Protein AF-A0A972TJ91-F1 (afdb_monomer_lite)

pLDDT: mean 92.68, std 9.96, range [55.06, 98.5]

Sequence (67 aa):
MNKPNIKLKTILFERNMTQRQLAWETGIDEGLISKAVRYNMTTAEIRERIADFLDMNQEELFDPRDY

Structure (mmCIF, N/CA/C/O backbone):
data_AF-A0A972TJ91-F1
#
_entry.id   AF-A0A972TJ91-F1
#
loop_
_atom_site.group_PDB
_atom_site.id
_atom_site.type_symbol
_atom_site.label_atom_id
_atom_site.label_alt_id
_atom_site.label_comp_id
_atom_site.label_asym_id
_atom_site.label_entity_id
_atom_site.label_seq_id
_atom_site.pdbx_PDB_ins_code
_atom_site.Cartn_x
_atom_site.Cartn_y
_atom_site.Cartn_z
_atom_site.occupancy
_atom_site.B_iso_or_equiv
_atom_site.auth_seq_id
_atom_site.auth_comp_id
_atom_site.auth_asym_id
_atom_site.auth_atom_id
_atom_site.pdbx_PDB_model_num
ATOM 1 N N . MET A 1 1 ? 18.342 4.438 -5.847 1.00 58.47 1 MET A N 1
ATOM 2 C CA . MET A 1 1 ? 17.311 4.431 -4.786 1.00 58.47 1 MET A CA 1
ATOM 3 C C . MET A 1 1 ? 15.968 4.385 -5.477 1.00 58.47 1 MET A C 1
ATOM 5 O O . MET A 1 1 ? 15.709 5.282 -6.271 1.00 58.47 1 MET A O 1
ATOM 9 N N . ASN A 1 2 ? 15.156 3.363 -5.217 1.00 74.50 2 ASN A N 1
ATOM 10 C CA . ASN A 1 2 ? 13.793 3.352 -5.741 1.00 74.50 2 ASN A CA 1
ATOM 11 C C . ASN A 1 2 ? 12.974 4.434 -5.038 1.00 74.50 2 ASN A C 1
ATOM 13 O O . ASN A 1 2 ? 13.168 4.691 -3.845 1.00 74.50 2 ASN A O 1
ATOM 17 N N . LYS A 1 3 ? 12.097 5.094 -5.793 1.00 87.00 3 LYS A N 1
ATOM 18 C CA . LYS A 1 3 ? 11.227 6.143 -5.266 1.00 87.00 3 LYS A CA 1
ATOM 19 C C . LYS A 1 3 ? 10.032 5.512 -4.535 1.00 87.00 3 LYS A C 1
ATOM 21 O O . LYS A 1 3 ? 9.637 4.396 -4.868 1.00 87.00 3 LYS A O 1
ATOM 26 N N . PRO A 1 4 ? 9.445 6.201 -3.543 1.00 92.12 4 PRO A N 1
ATOM 27 C CA . PRO A 1 4 ? 8.201 5.755 -2.929 1.00 92.12 4 PRO A CA 1
ATOM 28 C C . PRO A 1 4 ? 7.057 5.697 -3.940 1.00 92.12 4 PRO A C 1
ATOM 30 O O . PRO A 1 4 ? 6.954 6.564 -4.808 1.00 92.12 4 PRO A O 1
ATOM 33 N N . ASN A 1 5 ? 6.145 4.741 -3.763 1.00 94.44 5 ASN A N 1
ATOM 34 C CA . ASN A 1 5 ? 4.888 4.724 -4.496 1.00 94.44 5 ASN A CA 1
ATOM 35 C C . ASN A 1 5 ? 3.932 5.747 -3.862 1.00 94.44 5 ASN A C 1
ATOM 37 O O . ASN A 1 5 ? 3.203 5.460 -2.908 1.00 94.44 5 ASN A O 1
ATOM 41 N N . ILE A 1 6 ? 3.986 6.980 -4.369 1.00 94.88 6 ILE A N 1
ATOM 42 C CA . ILE A 1 6 ? 3.176 8.094 -3.863 1.00 94.88 6 ILE A CA 1
ATOM 43 C C . ILE A 1 6 ? 1.684 7.814 -4.039 1.00 94.88 6 ILE A C 1
ATOM 45 O O . ILE A 1 6 ? 0.909 8.150 -3.152 1.00 94.88 6 ILE A O 1
ATOM 49 N N . LYS A 1 7 ? 1.282 7.153 -5.128 1.00 95.25 7 LYS A N 1
ATOM 50 C CA . LYS A 1 7 ? -0.129 6.890 -5.410 1.00 95.25 7 LYS A CA 1
ATOM 51 C C . LYS A 1 7 ? -0.739 5.913 -4.411 1.00 95.25 7 LYS A C 1
ATOM 53 O O . LYS A 1 7 ? -1.731 6.252 -3.773 1.00 95.25 7 LYS A O 1
ATOM 58 N N . LEU A 1 8 ? -0.092 4.768 -4.188 1.00 96.06 8 LEU A N 1
ATOM 59 C CA . LEU A 1 8 ? -0.497 3.810 -3.158 1.00 96.06 8 LEU A CA 1
ATOM 60 C C . LEU A 1 8 ? -0.545 4.472 -1.775 1.00 96.06 8 LEU A C 1
ATOM 62 O O . LEU A 1 8 ? -1.482 4.257 -1.011 1.00 96.06 8 LEU A O 1
ATOM 66 N N . LYS A 1 9 ? 0.433 5.332 -1.462 1.00 96.06 9 LYS A N 1
ATOM 67 C CA . LYS A 1 9 ? 0.442 6.083 -0.202 1.00 96.06 9 LYS A CA 1
ATOM 68 C C . LYS A 1 9 ? -0.757 7.033 -0.074 1.00 96.06 9 LYS A C 1
ATOM 70 O O . LYS A 1 9 ? -1.348 7.092 1.002 1.00 96.06 9 LYS A O 1
ATOM 75 N N . THR A 1 10 ? -1.109 7.758 -1.134 1.00 96.94 10 THR A N 1
ATOM 76 C CA . THR A 1 10 ? -2.265 8.667 -1.160 1.00 96.94 10 THR A CA 1
ATOM 77 C C . THR A 1 10 ? -3.571 7.906 -0.974 1.00 96.94 10 THR A C 1
ATOM 79 O O . THR A 1 10 ? -4.361 8.281 -0.118 1.00 96.94 10 THR A O 1
ATOM 82 N N . ILE A 1 11 ? -3.764 6.791 -1.681 1.00 97.06 11 ILE A N 1
ATOM 83 C CA . ILE A 1 11 ? -4.992 5.986 -1.585 1.00 97.06 11 ILE A CA 1
ATOM 84 C C . ILE A 1 11 ? -5.184 5.431 -0.171 1.00 97.06 11 ILE A C 1
ATOM 86 O O . ILE A 1 11 ? -6.282 5.497 0.378 1.00 97.06 11 ILE A O 1
ATOM 90 N N . LEU A 1 12 ? -4.116 4.923 0.454 1.00 97.44 12 LEU A N 1
ATOM 91 C CA . LEU A 1 12 ? -4.176 4.461 1.843 1.00 97.44 12 LEU A CA 1
ATOM 92 C C . LEU A 1 12 ? -4.569 5.590 2.801 1.00 97.44 12 LEU A C 1
ATOM 94 O O . LEU A 1 12 ? -5.376 5.379 3.703 1.00 97.44 12 LEU A O 1
ATOM 98 N N . PHE A 1 13 ? -4.041 6.796 2.586 1.00 97.69 13 PHE A N 1
ATOM 99 C CA . PHE A 1 13 ? -4.406 7.966 3.377 1.00 97.69 13 PHE A CA 1
ATOM 100 C C . PHE A 1 13 ? -5.875 8.372 3.173 1.00 97.69 13 PHE A C 1
ATOM 102 O O . PHE A 1 13 ? -6.594 8.545 4.153 1.00 97.69 13 PHE A O 1
ATOM 109 N N . GLU A 1 14 ? -6.343 8.457 1.926 1.00 97.81 14 GLU A N 1
ATOM 110 C CA . GLU A 1 14 ? -7.732 8.801 1.584 1.00 97.81 14 GLU A CA 1
ATOM 111 C C . GLU A 1 14 ? -8.741 7.792 2.145 1.00 97.81 14 GLU A C 1
ATOM 113 O O . GLU A 1 14 ? -9.834 8.172 2.561 1.00 97.81 14 GLU A O 1
ATOM 118 N N . ARG A 1 15 ? -8.361 6.511 2.224 1.00 97.06 15 ARG A N 1
ATOM 119 C CA . ARG A 1 15 ? -9.177 5.441 2.820 1.00 97.06 15 ARG A CA 1
ATOM 120 C C . ARG A 1 15 ? -8.996 5.293 4.333 1.00 97.06 15 ARG A C 1
ATOM 122 O O . ARG A 1 15 ? -9.538 4.353 4.909 1.00 97.06 15 ARG A O 1
ATOM 129 N N . ASN A 1 16 ? -8.241 6.187 4.977 1.00 97.88 16 ASN A N 1
ATOM 130 C CA . ASN A 1 16 ? -7.893 6.121 6.400 1.00 97.88 16 ASN A CA 1
ATOM 131 C C . ASN A 1 16 ? -7.382 4.727 6.823 1.00 97.88 16 ASN A C 1
ATOM 133 O O . ASN A 1 16 ? -7.787 4.166 7.843 1.00 97.88 16 ASN A O 1
ATOM 137 N N . MET A 1 17 ? -6.514 4.150 5.991 1.00 97.56 17 MET A N 1
ATOM 138 C CA . MET A 1 17 ? -6.054 2.773 6.094 1.00 97.56 17 MET A CA 1
ATOM 139 C C . MET A 1 17 ? -4.550 2.708 6.354 1.00 97.56 17 MET A C 1
ATOM 141 O O . MET A 1 17 ? -3.734 3.364 5.706 1.00 97.56 17 MET A O 1
ATOM 145 N N . THR A 1 18 ? -4.162 1.875 7.312 1.00 98.06 18 THR A N 1
ATOM 146 C CA . THR A 1 18 ? -2.759 1.617 7.648 1.00 98.06 18 THR A CA 1
ATOM 147 C C . THR A 1 18 ? -2.160 0.513 6.774 1.00 98.06 18 THR A C 1
ATOM 149 O O . THR A 1 18 ? -2.867 -0.342 6.245 1.00 98.06 18 THR A O 1
ATOM 152 N N . GLN A 1 19 ? -0.826 0.470 6.678 1.00 98.06 19 GLN A N 1
ATOM 153 C CA . GLN A 1 19 ? -0.120 -0.625 5.994 1.00 98.06 19 GLN A CA 1
ATOM 154 C C . GLN A 1 19 ? -0.401 -1.989 6.640 1.00 98.06 19 GLN A C 1
ATOM 156 O O . GLN A 1 19 ? -0.506 -2.981 5.929 1.00 98.06 19 GLN A O 1
ATOM 161 N N . ARG A 1 20 ? -0.590 -2.031 7.967 1.00 98.44 20 ARG A N 1
ATOM 162 C CA . ARG A 1 20 ? -0.987 -3.240 8.700 1.00 98.44 20 ARG A CA 1
ATOM 163 C C . ARG A 1 20 ? -2.378 -3.733 8.320 1.00 98.44 20 ARG A C 1
ATOM 165 O O . ARG A 1 20 ? -2.571 -4.931 8.170 1.00 98.44 20 ARG A O 1
ATOM 172 N N . GLN A 1 21 ? -3.343 -2.826 8.181 1.00 98.50 21 GLN A N 1
ATOM 173 C CA . GLN A 1 21 ? -4.686 -3.197 7.729 1.00 98.50 21 GLN A CA 1
ATOM 174 C C . GLN A 1 21 ? -4.637 -3.729 6.300 1.00 98.50 21 GLN A C 1
ATOM 176 O O . GLN A 1 21 ? -5.167 -4.802 6.048 1.00 98.50 21 GLN A O 1
ATOM 181 N N . LEU A 1 22 ? -3.917 -3.052 5.400 1.00 98.19 22 LEU A N 1
ATOM 182 C CA . LEU A 1 22 ? -3.724 -3.555 4.041 1.00 98.19 22 LEU A CA 1
ATOM 183 C C . LEU A 1 22 ? -3.082 -4.953 4.045 1.00 98.19 22 LEU A C 1
ATOM 185 O O . LEU A 1 22 ? -3.542 -5.837 3.332 1.00 98.19 22 LEU A O 1
ATOM 189 N N . ALA A 1 23 ? -2.052 -5.167 4.865 1.00 98.44 23 ALA A N 1
ATOM 190 C CA . ALA A 1 23 ? -1.394 -6.462 5.032 1.00 98.44 23 ALA A CA 1
ATOM 191 C C . ALA A 1 23 ? -2.369 -7.558 5.497 1.00 98.44 23 ALA A C 1
ATOM 193 O O . ALA A 1 23 ? -2.390 -8.646 4.926 1.00 98.44 23 ALA A O 1
ATOM 194 N N . TRP A 1 24 ? -3.212 -7.253 6.488 1.00 98.12 24 TRP A N 1
ATOM 195 C CA . TRP A 1 24 ? -4.224 -8.173 7.008 1.00 98.12 24 TRP A CA 1
ATOM 196 C C . TRP A 1 24 ? -5.260 -8.560 5.949 1.00 98.12 24 TRP A C 1
ATOM 198 O O . TRP A 1 24 ? -5.478 -9.745 5.714 1.00 98.12 24 TRP A O 1
ATOM 208 N N . GLU A 1 25 ? -5.851 -7.571 5.278 1.00 98.00 25 GLU A N 1
ATOM 209 C CA . GLU A 1 25 ? -6.915 -7.793 4.292 1.00 98.00 25 GLU A CA 1
ATOM 210 C C . GLU A 1 25 ? -6.406 -8.501 3.034 1.00 98.00 25 GLU A C 1
ATOM 212 O O . GLU A 1 25 ? -7.068 -9.377 2.481 1.00 98.00 25 GLU A O 1
ATOM 217 N N . THR A 1 26 ? -5.198 -8.154 2.588 1.00 97.38 26 THR A N 1
ATOM 218 C CA . THR A 1 26 ? -4.600 -8.787 1.407 1.00 97.38 26 THR A CA 1
ATOM 219 C C . THR A 1 26 ? -3.945 -10.119 1.724 1.00 97.38 26 THR A C 1
ATOM 221 O O . THR A 1 26 ? -3.667 -10.861 0.790 1.00 97.38 26 THR A O 1
ATOM 224 N N . GLY A 1 27 ? -3.658 -10.434 2.993 1.00 97.81 27 GLY A N 1
ATOM 225 C CA . GLY A 1 27 ? -2.853 -11.589 3.401 1.00 97.81 27 GLY A CA 1
ATOM 226 C C . GLY A 1 27 ? -1.383 -11.497 2.967 1.00 97.81 27 GLY A C 1
ATOM 227 O O . GLY A 1 27 ? -0.752 -12.528 2.722 1.00 97.81 27 GLY A O 1
ATOM 228 N N . ILE A 1 28 ? -0.856 -10.283 2.790 1.00 98.19 28 ILE A N 1
ATOM 229 C CA . ILE A 1 28 ? 0.543 -10.010 2.429 1.00 98.19 28 ILE A CA 1
ATOM 230 C C . ILE A 1 28 ? 1.304 -9.609 3.694 1.00 98.19 28 ILE A C 1
ATOM 232 O O . ILE A 1 28 ? 0.778 -8.895 4.540 1.00 98.19 28 ILE A O 1
ATOM 236 N N . ASP A 1 29 ? 2.565 -10.025 3.819 1.00 98.06 29 ASP A N 1
ATOM 237 C CA . ASP A 1 29 ? 3.428 -9.588 4.921 1.00 98.06 29 ASP A CA 1
ATOM 238 C C . ASP A 1 29 ? 3.540 -8.046 4.997 1.00 98.06 29 ASP A C 1
ATOM 240 O O . ASP A 1 29 ? 3.790 -7.373 3.992 1.00 98.06 29 ASP A O 1
ATOM 244 N N . GLU A 1 30 ? 3.404 -7.471 6.200 1.00 98.25 30 GLU A N 1
ATOM 245 C CA . GLU A 1 30 ? 3.443 -6.012 6.412 1.00 98.25 30 GLU A CA 1
ATOM 246 C C . GLU A 1 30 ? 4.781 -5.402 5.946 1.00 98.25 30 GLU A C 1
ATOM 248 O O . GLU A 1 30 ? 4.820 -4.279 5.435 1.00 98.25 30 GLU A O 1
ATOM 253 N N . GLY A 1 31 ? 5.885 -6.152 6.039 1.00 97.81 31 GLY A N 1
ATOM 254 C CA . GLY A 1 31 ? 7.190 -5.744 5.524 1.00 97.81 31 GLY A CA 1
ATOM 255 C C . GLY A 1 31 ? 7.227 -5.638 3.998 1.00 97.81 31 GLY 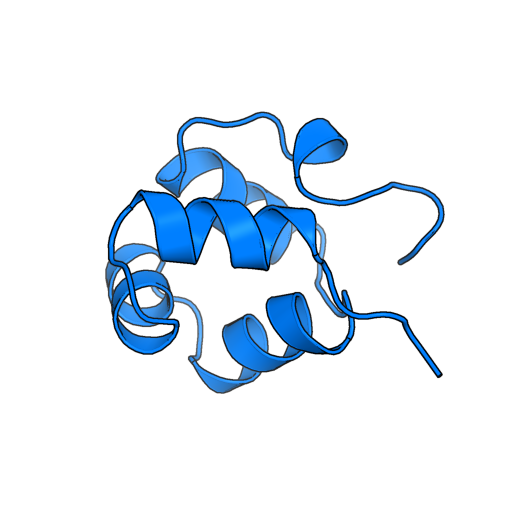A C 1
ATOM 256 O O . GLY A 1 31 ? 7.865 -4.726 3.462 1.00 97.81 31 GLY A O 1
ATOM 257 N N . LEU A 1 32 ? 6.515 -6.515 3.285 1.00 97.75 32 LEU A N 1
ATOM 258 C CA . LEU A 1 32 ? 6.357 -6.439 1.829 1.00 97.75 32 LEU A CA 1
ATOM 259 C C . LEU A 1 32 ? 5.455 -5.269 1.416 1.00 97.75 32 LEU A C 1
ATOM 261 O O . LEU A 1 32 ? 5.813 -4.539 0.491 1.00 97.75 32 LEU A O 1
ATOM 265 N N . ILE A 1 33 ? 4.364 -5.005 2.144 1.00 98.06 33 ILE A N 1
ATOM 266 C CA . ILE A 1 33 ? 3.546 -3.795 1.943 1.00 98.06 33 ILE A CA 1
ATOM 267 C C . ILE A 1 33 ? 4.380 -2.527 2.165 1.00 98.06 33 ILE A C 1
ATOM 269 O O . ILE A 1 33 ? 4.347 -1.595 1.359 1.00 98.06 33 ILE A O 1
ATOM 273 N N . SER A 1 34 ? 5.184 -2.489 3.226 1.00 97.38 34 SER A N 1
ATOM 274 C CA . SER A 1 34 ? 6.077 -1.362 3.505 1.00 97.38 34 SER A CA 1
ATOM 275 C C . SER A 1 34 ? 7.079 -1.138 2.369 1.00 97.38 34 SER A C 1
ATOM 277 O O . SER A 1 34 ? 7.292 0.004 1.952 1.00 97.38 34 SER A O 1
ATOM 279 N N . LYS A 1 35 ? 7.642 -2.214 1.802 1.00 96.19 35 LYS A N 1
ATOM 280 C CA . LYS A 1 35 ? 8.520 -2.148 0.624 1.00 96.19 35 LYS A CA 1
ATOM 281 C C . LYS A 1 35 ? 7.797 -1.639 -0.624 1.00 96.19 35 LYS A C 1
ATOM 283 O O . LYS A 1 35 ? 8.355 -0.790 -1.325 1.00 96.19 35 LYS A O 1
ATOM 288 N N . ALA A 1 36 ? 6.560 -2.075 -0.852 1.00 95.31 36 ALA A N 1
ATOM 289 C CA . ALA A 1 36 ? 5.711 -1.582 -1.931 1.00 95.31 36 ALA A CA 1
ATOM 290 C C . ALA A 1 36 ? 5.480 -0.067 -1.817 1.00 95.31 36 ALA A C 1
ATOM 292 O O . ALA A 1 36 ? 5.688 0.678 -2.770 1.00 95.31 36 ALA A O 1
ATOM 293 N N . VAL A 1 37 ? 5.131 0.417 -0.623 1.00 95.38 37 VAL A N 1
ATOM 294 C CA . VAL A 1 37 ? 4.827 1.837 -0.394 1.00 95.38 37 VAL A CA 1
ATOM 295 C C . VAL A 1 37 ? 6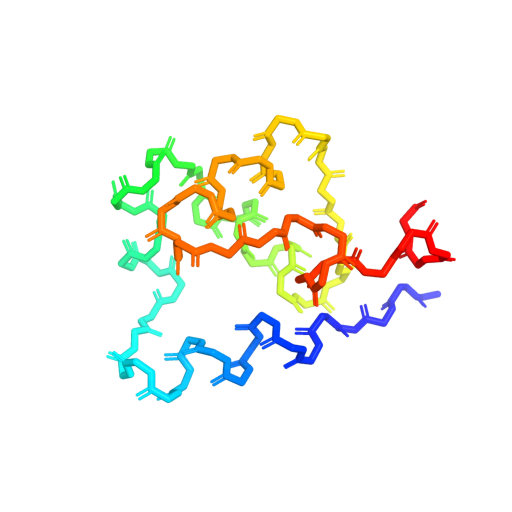.086 2.707 -0.420 1.00 95.38 37 VAL A C 1
ATOM 297 O O . VAL A 1 37 ? 6.098 3.773 -1.035 1.00 95.38 37 VAL A O 1
ATOM 300 N N . ARG A 1 38 ? 7.159 2.297 0.267 1.00 94.06 38 ARG A N 1
ATOM 301 C CA . ARG A 1 38 ? 8.353 3.140 0.472 1.00 94.06 38 ARG A CA 1
ATOM 302 C C . ARG A 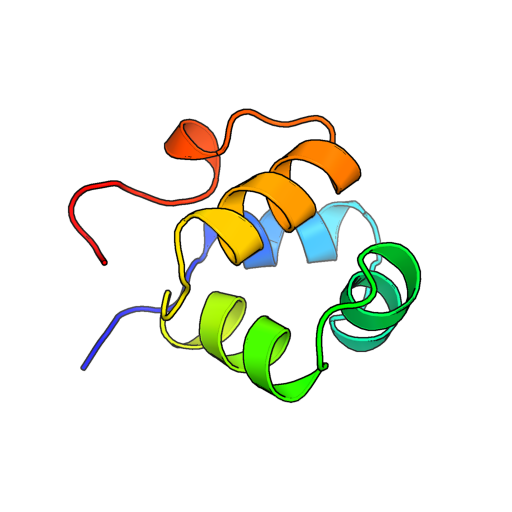1 38 ? 9.352 3.081 -0.674 1.00 94.06 38 ARG A C 1
ATOM 304 O O . ARG A 1 38 ? 10.084 4.049 -0.859 1.00 94.06 38 ARG A O 1
ATOM 311 N N . TYR A 1 39 ? 9.394 1.972 -1.405 1.00 92.06 39 TYR A N 1
ATOM 312 C CA . TYR A 1 39 ? 10.440 1.700 -2.393 1.00 92.06 39 TYR A CA 1
ATOM 313 C C . TYR A 1 39 ? 9.898 1.164 -3.720 1.00 92.06 39 TYR A C 1
ATOM 315 O O . TYR A 1 39 ? 10.690 0.676 -4.522 1.00 92.06 39 TYR A O 1
ATOM 323 N N . ASN A 1 40 ? 8.575 1.171 -3.924 1.00 91.31 40 ASN A N 1
ATOM 324 C CA . ASN A 1 40 ? 7.910 0.587 -5.095 1.00 91.31 40 ASN A CA 1
ATOM 325 C C . ASN A 1 40 ? 8.337 -0.866 -5.399 1.00 91.31 40 ASN A C 1
ATOM 327 O O . ASN A 1 40 ? 8.218 -1.352 -6.518 1.00 91.31 40 ASN A O 1
ATOM 331 N N . MET A 1 41 ? 8.862 -1.573 -4.395 1.00 91.56 41 MET A N 1
ATOM 332 C CA . MET A 1 41 ? 9.497 -2.876 -4.562 1.00 91.56 41 MET A CA 1
ATOM 333 C C . MET A 1 41 ? 8.453 -3.962 -4.338 1.00 91.56 41 MET A C 1
ATOM 335 O O . MET A 1 41 ? 8.029 -4.192 -3.204 1.00 91.56 41 MET A O 1
ATOM 339 N N . THR A 1 42 ? 8.022 -4.593 -5.427 1.00 92.00 42 THR A N 1
ATOM 340 C CA . THR A 1 42 ? 6.901 -5.543 -5.458 1.00 92.00 42 THR A CA 1
ATOM 341 C C . THR A 1 42 ? 7.121 -6.629 -6.507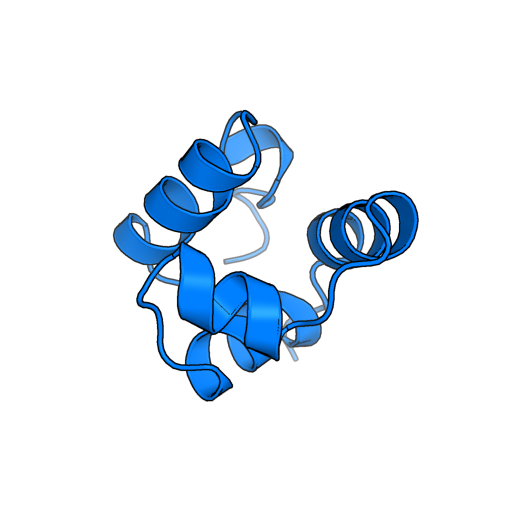 1.00 92.00 42 THR A C 1
ATOM 343 O O . THR A 1 42 ? 7.912 -6.460 -7.432 1.00 92.00 42 THR A O 1
AT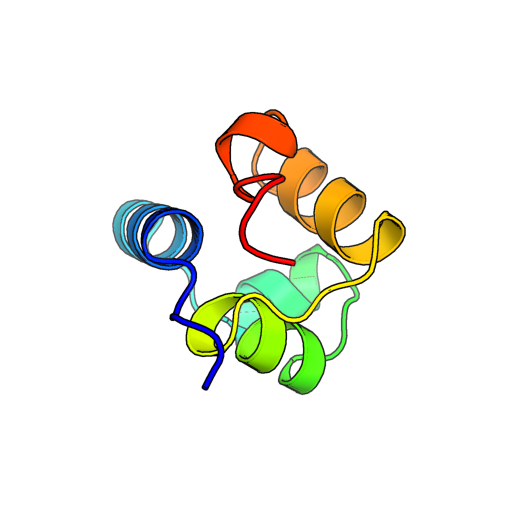OM 346 N N . THR A 1 43 ? 6.404 -7.743 -6.376 1.00 94.00 43 THR A N 1
ATOM 347 C CA . THR A 1 43 ? 6.206 -8.715 -7.462 1.00 94.00 43 THR A CA 1
ATOM 348 C C . THR A 1 43 ? 4.884 -8.428 -8.175 1.00 94.00 43 THR A C 1
ATOM 350 O O . THR A 1 43 ? 4.025 -7.742 -7.621 1.00 94.00 43 THR A O 1
ATOM 353 N N . ALA A 1 44 ? 4.691 -8.978 -9.378 1.00 93.50 44 ALA A N 1
ATOM 354 C CA . ALA A 1 44 ? 3.415 -8.867 -10.092 1.00 93.50 44 ALA A CA 1
ATOM 355 C C . ALA A 1 44 ? 2.232 -9.398 -9.258 1.00 93.50 44 ALA A C 1
ATOM 357 O O . ALA A 1 44 ? 1.225 -8.714 -9.140 1.00 93.50 44 ALA A O 1
ATOM 358 N N . GLU A 1 45 ? 2.405 -10.541 -8.587 1.00 95.44 45 GLU A N 1
ATOM 359 C CA . GLU A 1 45 ? 1.392 -11.129 -7.696 1.00 95.44 45 GLU A CA 1
ATOM 360 C C . GLU A 1 45 ? 1.004 -10.189 -6.538 1.00 95.44 45 GLU A C 1
ATOM 362 O O . GLU A 1 45 ? -0.172 -10.017 -6.226 1.00 95.44 45 GLU A O 1
ATOM 367 N N . ILE A 1 46 ? 1.988 -9.543 -5.899 1.00 96.56 46 ILE A N 1
ATOM 368 C CA . ILE A 1 46 ? 1.731 -8.581 -4.815 1.00 96.56 46 ILE A CA 1
ATOM 369 C C . ILE A 1 46 ? 0.977 -7.362 -5.347 1.00 96.56 46 ILE A C 1
ATOM 371 O O . ILE A 1 46 ? 0.075 -6.865 -4.674 1.00 96.56 46 ILE A O 1
ATOM 375 N N . ARG A 1 47 ? 1.337 -6.874 -6.540 1.00 96.19 47 ARG A N 1
ATOM 376 C CA . ARG A 1 47 ? 0.646 -5.737 -7.158 1.00 96.19 47 ARG A CA 1
ATOM 377 C C . ARG A 1 47 ? -0.805 -6.061 -7.461 1.00 96.19 47 ARG A C 1
ATOM 379 O O . ARG A 1 47 ? -1.658 -5.260 -7.104 1.00 96.19 47 ARG A O 1
ATOM 386 N N . GLU A 1 48 ? -1.058 -7.214 -8.069 1.00 96.50 48 GLU A N 1
ATOM 387 C CA . GLU A 1 48 ? -2.400 -7.698 -8.394 1.00 96.50 48 GLU A CA 1
ATOM 388 C C . GLU A 1 48 ? -3.258 -7.798 -7.131 1.00 96.50 48 GLU A C 1
ATOM 390 O O . GLU A 1 48 ? -4.266 -7.115 -7.032 1.00 96.50 48 GLU A O 1
ATOM 395 N N . ARG A 1 49 ? -2.784 -8.487 -6.085 1.00 97.88 49 ARG A N 1
ATOM 396 C CA . ARG A 1 49 ? -3.530 -8.620 -4.819 1.00 97.88 49 ARG A CA 1
ATOM 397 C C . ARG A 1 49 ? -3.838 -7.284 -4.139 1.00 97.88 49 ARG A C 1
ATOM 399 O O . ARG A 1 49 ? -4.919 -7.113 -3.581 1.00 97.88 49 ARG A O 1
ATOM 406 N N . ILE A 1 50 ? -2.891 -6.341 -4.144 1.00 97.75 50 ILE A N 1
ATOM 407 C CA . ILE A 1 50 ? -3.125 -4.998 -3.590 1.00 97.75 50 ILE A CA 1
ATOM 408 C C . ILE A 1 50 ? -4.132 -4.234 -4.458 1.00 97.75 50 ILE A C 1
ATOM 410 O O . ILE A 1 50 ? -5.006 -3.562 -3.916 1.00 97.75 50 ILE A O 1
ATOM 414 N N . ALA A 1 51 ? -4.003 -4.311 -5.782 1.00 97.31 51 ALA A N 1
ATOM 415 C CA . ALA A 1 51 ? -4.870 -3.616 -6.724 1.00 97.31 51 ALA A CA 1
ATOM 416 C C . ALA A 1 51 ? -6.310 -4.152 -6.671 1.00 97.31 51 ALA A C 1
ATOM 418 O O . ALA A 1 51 ? -7.234 -3.352 -6.552 1.00 97.31 51 ALA A O 1
ATOM 419 N N . ASP A 1 52 ? -6.483 -5.473 -6.619 1.00 97.81 52 ASP A N 1
ATOM 420 C CA . ASP A 1 52 ? -7.773 -6.149 -6.459 1.00 97.81 52 ASP A CA 1
ATOM 421 C C . ASP A 1 52 ? -8.468 -5.724 -5.165 1.00 97.81 52 ASP A C 1
ATOM 423 O O . ASP A 1 52 ? -9.628 -5.321 -5.176 1.00 97.81 52 ASP A O 1
ATOM 427 N N . PHE A 1 53 ? -7.748 -5.750 -4.037 1.00 98.00 53 PHE A N 1
ATOM 428 C CA . PHE A 1 53 ? -8.306 -5.308 -2.759 1.00 98.00 53 PHE A CA 1
ATOM 429 C C . PHE A 1 53 ? -8.696 -3.823 -2.779 1.00 98.00 53 PHE A C 1
ATOM 431 O O . PHE A 1 53 ? -9.686 -3.415 -2.166 1.00 98.00 53 PHE A O 1
ATOM 438 N N . LEU A 1 54 ? -7.916 -2.993 -3.472 1.00 96.56 54 LEU A N 1
ATOM 439 C CA . LEU A 1 54 ? -8.216 -1.576 -3.604 1.00 96.56 54 LEU A CA 1
ATOM 440 C C . LEU A 1 54 ? -9.265 -1.283 -4.686 1.00 96.56 54 LEU A C 1
ATOM 442 O O . LEU A 1 54 ? -9.681 -0.129 -4.765 1.00 96.56 54 LEU A O 1
ATOM 446 N N . ASP A 1 55 ? -9.743 -2.277 -5.436 1.00 96.94 55 ASP A N 1
ATOM 447 C CA . ASP A 1 55 ? -10.641 -2.111 -6.588 1.00 96.94 55 ASP A CA 1
ATOM 448 C C . ASP A 1 55 ? -10.066 -1.115 -7.613 1.00 96.94 55 ASP A C 1
ATOM 450 O O . ASP A 1 55 ? -10.666 -0.098 -7.965 1.00 96.94 55 ASP A O 1
ATOM 454 N N . MET A 1 56 ? -8.812 -1.348 -8.009 1.00 95.62 56 MET A N 1
ATOM 455 C CA . MET A 1 56 ? -8.058 -0.494 -8.928 1.00 95.62 56 MET A CA 1
ATOM 456 C C . MET A 1 56 ? -7.285 -1.320 -9.949 1.00 95.62 56 MET A C 1
ATOM 458 O O . MET A 1 56 ? -6.930 -2.468 -9.706 1.00 95.62 56 MET A O 1
ATOM 462 N N . ASN A 1 57 ? -6.937 -0.707 -11.080 1.00 93.75 57 ASN A N 1
ATOM 463 C CA . ASN A 1 57 ? -6.014 -1.325 -12.025 1.00 93.75 57 ASN A CA 1
ATOM 464 C C . ASN A 1 57 ? -4.569 -1.240 -11.492 1.00 93.75 57 ASN A C 1
ATOM 466 O O . ASN A 1 57 ? -4.105 -0.172 -11.080 1.00 93.75 57 ASN A O 1
ATOM 470 N N . GLN A 1 58 ? -3.826 -2.353 -11.534 1.00 93.44 58 GLN A N 1
ATOM 471 C CA . GLN A 1 58 ? -2.437 -2.389 -11.069 1.00 93.44 58 GLN A CA 1
ATOM 472 C C . GLN A 1 58 ? -1.519 -1.407 -11.814 1.00 93.44 58 GLN A C 1
ATOM 474 O O . GLN A 1 58 ? -0.611 -0.859 -11.196 1.00 93.44 58 GLN A O 1
ATOM 479 N N . GLU A 1 59 ? -1.755 -1.139 -13.101 1.00 90.69 59 GLU A N 1
ATOM 480 C CA . GLU A 1 59 ? -0.943 -0.207 -13.902 1.00 90.69 59 GLU A CA 1
ATOM 481 C C . GLU A 1 59 ? -1.194 1.255 -13.513 1.00 90.69 59 GLU A C 1
ATOM 483 O O . GLU A 1 59 ? -0.321 2.111 -13.648 1.00 90.69 59 GLU A O 1
ATOM 488 N N . GLU A 1 60 ? -2.379 1.552 -12.976 1.00 90.12 60 GLU A N 1
ATOM 489 C CA . GLU A 1 60 ? -2.706 2.877 -12.451 1.00 90.12 60 GLU A CA 1
ATOM 490 C C . GLU A 1 60 ? -2.129 3.105 -11.054 1.00 90.12 60 GLU A C 1
ATOM 492 O O . GLU A 1 60 ? -1.948 4.260 -10.645 1.00 90.12 60 GLU A O 1
ATOM 497 N N . LEU A 1 61 ? -1.900 2.017 -10.315 1.00 92.12 61 LEU A N 1
ATOM 498 C CA . LEU A 1 61 ? -1.426 2.011 -8.936 1.00 92.12 61 LEU A CA 1
ATOM 499 C C . LEU A 1 61 ? 0.100 1.891 -8.840 1.00 92.12 61 LEU A C 1
ATOM 501 O O . LEU A 1 61 ? 0.711 2.466 -7.938 1.00 92.12 61 LEU A O 1
ATOM 505 N N . PHE A 1 62 ? 0.720 1.172 -9.772 1.00 90.94 62 PHE A N 1
ATOM 506 C CA . PHE A 1 62 ? 2.153 0.922 -9.839 1.00 90.94 62 PHE A CA 1
ATOM 507 C C . PHE A 1 62 ? 2.669 1.328 -11.227 1.00 90.94 62 PHE A C 1
ATOM 509 O O . PHE A 1 62 ? 2.327 0.687 -12.218 1.00 90.94 62 PHE A O 1
ATOM 516 N N . ASP A 1 63 ? 3.526 2.357 -11.303 1.00 79.44 63 ASP A N 1
ATOM 517 C CA . ASP A 1 63 ? 4.084 2.826 -12.584 1.00 79.44 63 ASP A CA 1
ATOM 518 C C . ASP A 1 63 ? 5.013 1.756 -13.194 1.00 79.44 63 ASP A C 1
ATOM 520 O O . ASP A 1 63 ? 6.032 1.435 -12.571 1.00 79.44 63 ASP A O 1
ATOM 524 N N . PRO A 1 64 ? 4.714 1.235 -14.403 1.00 67.38 64 PRO A N 1
ATOM 525 C CA . PRO A 1 64 ? 5.511 0.213 -15.087 1.00 67.38 64 PRO A CA 1
ATOM 526 C C . PRO A 1 64 ? 6.953 0.584 -15.413 1.00 67.38 64 PRO A C 1
ATOM 528 O O . PRO A 1 64 ? 7.727 -0.281 -15.815 1.00 67.38 64 PRO A O 1
ATOM 531 N N . ARG A 1 65 ? 7.340 1.845 -15.225 1.00 66.81 65 ARG A N 1
ATOM 532 C CA . ARG A 1 65 ? 8.708 2.327 -15.445 1.00 66.81 65 ARG A CA 1
ATOM 533 C C . ARG A 1 65 ? 9.553 2.367 -14.170 1.00 66.81 65 ARG A C 1
ATOM 535 O O . ARG A 1 65 ? 10.752 2.616 -14.268 1.00 66.81 65 ARG A O 1
ATOM 542 N N . ASP A 1 66 ? 8.944 2.154 -13.003 1.00 57.47 66 ASP A N 1
ATOM 543 C CA . ASP A 1 66 ? 9.560 2.362 -11.684 1.00 57.47 66 ASP A CA 1
ATOM 544 C C . ASP A 1 66 ? 9.728 1.060 -10.865 1.00 57.47 66 ASP A C 1
ATOM 546 O O . ASP A 1 66 ? 9.978 1.135 -9.653 1.00 57.47 66 ASP A O 1
ATOM 550 N N . TYR A 1 67 ? 9.596 -0.121 -11.484 1.00 55.06 67 TYR A N 1
ATOM 551 C CA . TYR A 1 67 ? 9.893 -1.420 -10.860 1.00 55.06 67 TYR A CA 1
ATOM 552 C C . TYR A 1 67 ? 10.771 -2.329 -11.718 1.00 55.06 67 TYR A C 1
ATOM 554 O O . TYR A 1 67 ? 10.534 -2.418 -12.941 1.00 55.06 67 TYR A O 1
#

Radius of gyration: 10.47 Å; chains: 1; bounding box: 28×20×24 Å

Secondary structure (DSSP, 8-state):
-PPP-HHHHHHHHHTT--HHHHHHHHT--HHHHHHHH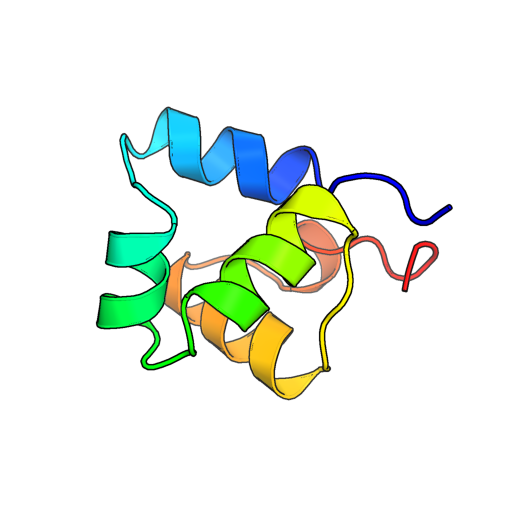HH----HHHHHHHHHHHTS-HHHHS-TT--

Foldseek 3Di:
DFAFQVQLVVLCVVVVHDLVNLCVVLVHPSVQSVCCGGRVDHDPVRLVSSQVVSVHDSCVRRPPVRD